Protein AF-R7UYU1-F1 (afdb_monomer_lite)

Sequence (141 aa):
MSQNSTSKTPDEAQSMSDVAQETLTETRQMDPLWEKLMRLPFFAEADMGEKRQMYREEQEREERRKEQEREERRKEQEREEEEVERQRQFELEKLRLTSSSKPRSPHVHAVSLPPWEEKTKMDKYLSTCERLLDASKVDQE

Structure (mmCIF, N/CA/C/O backbone):
data_AF-R7UYU1-F1
#
_entry.id   AF-R7UYU1-F1
#
loop_
_atom_site.group_PDB
_atom_site.id
_atom_site.type_symbol
_atom_site.label_atom_id
_atom_site.label_alt_id
_atom_site.label_comp_id
_atom_site.label_asym_id
_atom_site.label_entity_id
_atom_site.label_seq_id
_atom_site.pdbx_PDB_ins_code
_atom_site.Cartn_x
_atom_site.Cartn_y
_atom_site.Cartn_z
_atom_site.occupancy
_atom_site.B_iso_or_equiv
_atom_site.auth_seq_id
_atom_site.auth_comp_id
_atom_site.auth_asym_id
_atom_site.auth_atom_id
_atom_site.pdbx_PDB_model_num
ATOM 1 N N . MET A 1 1 ? 70.189 -42.733 -1.013 1.00 43.75 1 MET A N 1
ATOM 2 C CA . MET A 1 1 ? 70.086 -42.903 -2.478 1.00 43.75 1 MET A CA 1
ATOM 3 C C . MET A 1 1 ? 68.688 -43.392 -2.813 1.00 43.75 1 MET A C 1
ATOM 5 O O . MET A 1 1 ? 68.095 -44.055 -1.974 1.00 43.75 1 MET A O 1
ATOM 9 N N . SER A 1 2 ? 68.248 -43.087 -4.032 1.00 46.59 2 SER A N 1
ATOM 10 C CA . SER A 1 2 ? 66.982 -43.434 -4.697 1.00 46.59 2 SER A CA 1
ATOM 11 C C . SER A 1 2 ? 65.845 -42.416 -4.608 1.00 46.59 2 SER A C 1
ATOM 13 O O . SER A 1 2 ? 65.270 -42.139 -3.561 1.00 46.59 2 SER A O 1
ATOM 15 N N . GLN A 1 3 ? 65.611 -41.866 -5.798 1.00 49.75 3 GLN A N 1
ATOM 16 C CA . GLN A 1 3 ? 64.592 -40.936 -6.255 1.00 49.75 3 GLN A CA 1
ATOM 17 C C . GLN A 1 3 ? 63.301 -41.675 -6.667 1.00 49.75 3 GLN A C 1
ATOM 19 O O . GLN A 1 3 ? 63.252 -42.903 -6.623 1.00 49.75 3 GLN A O 1
ATOM 24 N N . ASN A 1 4 ? 62.364 -40.878 -7.201 1.00 41.44 4 ASN A N 1
ATOM 25 C CA . ASN A 1 4 ? 61.122 -41.182 -7.931 1.00 41.44 4 ASN A CA 1
ATOM 26 C C . ASN A 1 4 ? 59.863 -41.346 -7.069 1.00 41.44 4 ASN A C 1
ATOM 28 O O . ASN A 1 4 ? 59.889 -42.007 -6.045 1.00 41.44 4 ASN A O 1
ATOM 32 N N . SER A 1 5 ? 58.693 -40.824 -7.438 1.00 43.75 5 SER A N 1
ATOM 33 C CA . SER A 1 5 ? 58.315 -39.895 -8.509 1.00 43.75 5 SER A CA 1
ATOM 34 C C . SER A 1 5 ? 56.965 -39.274 -8.153 1.00 43.75 5 SER A C 1
ATOM 36 O O . SER A 1 5 ? 56.108 -39.902 -7.539 1.00 43.75 5 SER A O 1
ATOM 38 N N . THR A 1 6 ? 56.801 -38.036 -8.593 1.00 48.88 6 THR A N 1
ATOM 39 C CA . THR A 1 6 ? 55.565 -37.272 -8.758 1.00 48.88 6 THR A CA 1
ATOM 40 C C . THR A 1 6 ? 54.346 -38.111 -9.156 1.00 48.88 6 THR A C 1
ATOM 42 O O . THR A 1 6 ? 54.342 -38.761 -10.197 1.00 48.88 6 THR A O 1
ATOM 45 N N . SER A 1 7 ? 53.257 -37.976 -8.397 1.00 46.22 7 SER A N 1
ATOM 46 C CA . SER A 1 7 ? 51.895 -38.137 -8.914 1.00 46.22 7 SER A CA 1
ATOM 47 C C . SER A 1 7 ? 51.125 -36.856 -8.623 1.00 46.22 7 SER A C 1
ATOM 49 O O . SER A 1 7 ? 50.910 -36.475 -7.477 1.00 46.22 7 SER A O 1
ATOM 51 N N . LYS A 1 8 ? 50.819 -36.157 -9.715 1.00 47.28 8 LYS A N 1
ATOM 52 C CA . LYS A 1 8 ? 49.965 -34.978 -9.796 1.00 47.28 8 LYS A CA 1
ATOM 53 C C . LYS A 1 8 ? 48.539 -35.346 -9.382 1.00 47.28 8 LYS A C 1
ATOM 55 O O . LYS A 1 8 ? 47.971 -36.269 -9.953 1.00 47.28 8 LYS A O 1
ATOM 60 N N . THR A 1 9 ? 47.936 -34.526 -8.537 1.00 50.84 9 THR A N 1
ATOM 61 C CA . THR A 1 9 ? 46.493 -34.268 -8.556 1.00 50.84 9 THR A CA 1
ATOM 62 C C . THR A 1 9 ? 46.304 -32.757 -8.596 1.00 50.84 9 THR A C 1
ATOM 64 O O . THR A 1 9 ? 46.567 -32.099 -7.591 1.00 50.84 9 THR A O 1
ATOM 67 N N . PRO A 1 10 ? 45.908 -32.172 -9.734 1.00 50.91 10 PRO A N 1
ATOM 68 C CA . PRO A 1 10 ? 45.206 -30.909 -9.755 1.00 50.91 10 PRO A CA 1
ATOM 69 C C . PRO A 1 10 ? 43.734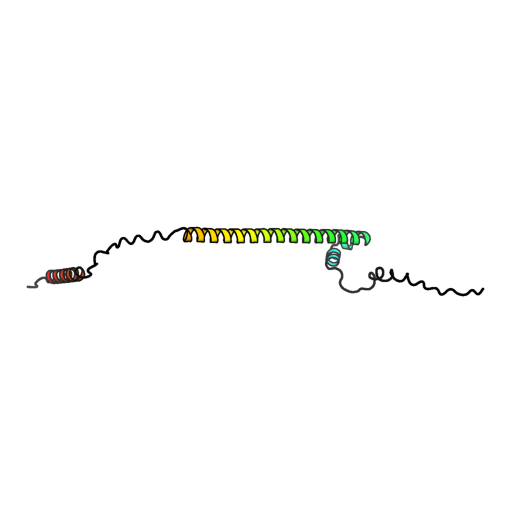 -31.244 -9.981 1.00 50.91 10 PRO A C 1
ATOM 71 O O . PRO A 1 10 ? 43.354 -31.578 -11.098 1.00 50.91 10 PRO A O 1
ATOM 74 N N . ASP A 1 11 ? 42.914 -31.195 -8.942 1.00 47.56 11 ASP A N 1
ATOM 75 C CA . ASP A 1 11 ? 41.471 -31.148 -9.171 1.00 47.56 11 ASP A CA 1
ATOM 76 C C . ASP A 1 11 ? 40.834 -30.140 -8.225 1.00 47.56 11 ASP A C 1
ATOM 78 O O . ASP A 1 11 ? 40.063 -30.440 -7.323 1.00 47.56 11 ASP A O 1
ATOM 82 N N . GLU A 1 12 ? 41.278 -28.900 -8.409 1.00 51.84 12 GLU A N 1
ATOM 83 C CA . GLU A 1 12 ? 40.706 -27.713 -7.788 1.00 51.84 12 GLU A CA 1
ATOM 84 C C . GLU A 1 12 ? 40.447 -26.673 -8.888 1.00 51.84 12 GLU A C 1
ATOM 86 O O . GLU A 1 12 ? 40.913 -25.538 -8.846 1.00 51.84 12 GLU A O 1
ATOM 91 N N . ALA A 1 13 ? 39.768 -27.103 -9.959 1.00 53.19 13 ALA A N 1
ATOM 92 C CA . ALA A 1 13 ? 39.390 -26.225 -11.068 1.00 53.19 13 ALA A CA 1
ATOM 93 C C . ALA A 1 13 ? 38.065 -26.611 -11.755 1.00 53.19 13 ALA A C 1
ATOM 95 O O . ALA A 1 13 ? 37.858 -26.272 -12.917 1.00 53.19 13 ALA A O 1
ATOM 96 N N . GLN A 1 14 ? 37.139 -27.271 -11.051 1.00 48.78 14 GLN A N 1
ATOM 97 C CA . GLN A 1 14 ? 35.772 -27.504 -11.552 1.00 48.78 14 GLN A CA 1
ATOM 98 C C . GLN A 1 14 ? 34.681 -26.738 -10.787 1.00 48.78 14 GLN A C 1
ATOM 100 O O . GLN A 1 14 ? 33.501 -26.995 -10.980 1.00 48.78 14 GLN A O 1
ATOM 105 N N . SER A 1 15 ? 35.043 -25.727 -9.989 1.00 50.38 15 SER A N 1
ATOM 106 C CA . SER A 1 15 ? 34.077 -24.916 -9.225 1.00 50.38 15 SER A CA 1
ATOM 107 C C . SER A 1 15 ? 33.755 -23.554 -9.864 1.00 50.38 15 SER A C 1
ATOM 109 O O . SER A 1 15 ? 33.585 -22.567 -9.161 1.00 50.38 15 SER A O 1
ATOM 111 N N . MET A 1 16 ? 33.714 -23.465 -11.202 1.00 45.66 16 MET A N 1
ATOM 112 C CA . MET A 1 16 ? 33.279 -22.252 -11.933 1.00 45.66 16 MET A CA 1
ATOM 113 C C . MET A 1 16 ? 32.384 -22.556 -13.155 1.00 45.66 16 MET A C 1
ATOM 115 O O . MET A 1 16 ? 32.151 -21.668 -13.971 1.00 45.66 16 MET A O 1
ATOM 119 N N . SER A 1 17 ? 31.881 -23.788 -13.313 1.00 52.28 17 SER A N 1
ATOM 120 C CA . SER A 1 17 ? 31.202 -24.202 -14.556 1.00 52.28 17 SER A CA 1
ATOM 121 C C . SER A 1 17 ? 29.670 -24.288 -14.502 1.00 52.28 17 SER A C 1
ATOM 123 O O . SER A 1 17 ? 29.089 -24.583 -15.540 1.00 52.28 17 SER A O 1
ATOM 125 N N . ASP A 1 18 ? 29.014 -23.976 -13.377 1.00 48.66 18 ASP A N 1
ATOM 126 C CA . ASP A 1 18 ? 27.543 -24.106 -13.269 1.00 48.66 18 ASP A CA 1
ATOM 127 C C . ASP A 1 18 ? 26.782 -22.781 -13.067 1.00 48.66 18 ASP A C 1
ATOM 129 O O . ASP A 1 18 ? 25.570 -22.751 -13.220 1.00 48.66 18 ASP A O 1
ATOM 133 N N . VAL A 1 19 ? 27.455 -21.650 -12.809 1.00 50.91 19 VAL A N 1
ATOM 134 C CA . VAL A 1 19 ? 26.774 -20.351 -12.559 1.00 50.91 19 VAL A CA 1
ATOM 135 C C . VAL A 1 19 ? 26.737 -19.429 -13.789 1.00 50.91 19 VAL A C 1
ATOM 137 O O . VAL A 1 19 ? 26.059 -18.407 -13.792 1.00 50.91 19 VAL A O 1
ATOM 140 N N . ALA A 1 20 ? 27.440 -19.775 -14.870 1.00 49.88 20 ALA A N 1
ATOM 141 C CA . ALA A 1 20 ? 27.536 -18.918 -16.059 1.00 49.88 20 ALA A CA 1
ATOM 142 C C . ALA A 1 20 ? 26.827 -19.473 -17.307 1.00 49.88 20 ALA A C 1
ATOM 144 O O . ALA A 1 20 ? 26.761 -18.776 -18.318 1.00 49.88 20 ALA A O 1
ATOM 145 N N . GLN A 1 21 ? 26.286 -20.697 -17.258 1.00 44.28 21 GLN A N 1
ATOM 146 C CA . GLN A 1 21 ? 25.577 -21.311 -18.393 1.00 44.28 21 GLN A CA 1
ATOM 147 C C . GLN A 1 21 ? 24.049 -21.388 -18.228 1.00 44.28 21 GLN A C 1
ATOM 149 O O . GLN A 1 21 ? 23.363 -21.824 -19.148 1.00 44.28 21 GLN A O 1
ATOM 154 N N . GLU A 1 22 ? 23.482 -20.859 -17.142 1.00 46.25 22 GLU A N 1
ATOM 155 C CA . GLU A 1 22 ? 22.025 -20.735 -16.946 1.00 46.25 22 GLU A CA 1
ATOM 156 C C . GLU A 1 22 ? 21.413 -19.488 -17.623 1.00 46.25 22 GLU A C 1
ATOM 158 O O . GLU A 1 22 ? 20.525 -18.844 -17.078 1.00 46.25 22 GLU A O 1
ATOM 163 N N . THR A 1 23 ? 21.879 -19.068 -18.805 1.00 51.53 23 THR A N 1
ATOM 164 C CA . THR A 1 23 ? 21.289 -17.872 -19.458 1.00 51.53 23 THR A CA 1
ATOM 165 C C . THR A 1 23 ? 20.951 -18.011 -20.930 1.00 51.53 23 THR A C 1
ATOM 167 O O . THR A 1 23 ? 20.628 -17.003 -21.553 1.00 51.53 23 THR A O 1
ATOM 170 N N . LEU A 1 24 ? 20.975 -19.210 -21.521 1.00 50.59 24 LEU A N 1
ATOM 171 C CA . LEU A 1 24 ? 20.712 -19.305 -22.966 1.00 50.59 24 LEU A CA 1
ATOM 172 C C . LEU A 1 24 ? 19.811 -20.442 -23.451 1.00 50.59 24 LEU A C 1
ATOM 174 O O . LEU A 1 24 ? 19.529 -20.476 -24.645 1.00 50.59 24 LEU A O 1
ATOM 178 N N . THR A 1 25 ? 19.287 -21.322 -22.592 1.00 45.38 25 THR A N 1
ATOM 179 C CA . THR A 1 25 ? 18.382 -22.393 -23.060 1.00 45.38 25 THR A CA 1
ATOM 180 C C . THR A 1 25 ? 17.259 -22.741 -22.079 1.00 45.38 25 THR A C 1
ATOM 182 O O . THR A 1 25 ? 17.048 -23.901 -21.750 1.00 45.38 25 THR A O 1
ATOM 185 N N . GLU A 1 26 ? 16.462 -21.755 -21.661 1.00 42.66 26 GLU A N 1
ATOM 186 C CA . GLU A 1 26 ? 15.123 -22.036 -21.124 1.00 42.66 26 GLU A CA 1
ATOM 187 C C . GLU A 1 26 ? 14.059 -21.315 -21.955 1.00 42.66 26 GLU A C 1
ATOM 189 O O . GLU A 1 26 ? 13.664 -20.177 -21.722 1.00 42.66 26 GLU A O 1
ATOM 194 N N . THR A 1 27 ? 13.574 -22.004 -22.982 1.00 55.94 27 THR A N 1
ATOM 195 C CA . THR A 1 27 ? 12.277 -21.714 -23.594 1.00 55.94 27 THR A CA 1
ATOM 196 C C . THR A 1 27 ? 11.166 -22.028 -22.579 1.00 55.94 27 THR A C 1
ATOM 198 O O . THR A 1 27 ? 10.583 -23.111 -22.646 1.00 55.94 27 THR A O 1
ATOM 201 N N . ARG A 1 28 ? 10.898 -21.154 -21.592 1.00 49.59 28 ARG A N 1
ATOM 202 C CA . ARG A 1 28 ? 9.818 -21.353 -20.600 1.00 49.59 28 ARG A CA 1
ATOM 203 C C . ARG A 1 28 ? 9.605 -20.112 -19.717 1.00 49.59 28 ARG A C 1
ATOM 205 O O . ARG A 1 28 ? 10.475 -19.752 -18.950 1.00 49.59 28 ARG A O 1
ATOM 212 N N . GLN A 1 29 ? 8.423 -19.501 -19.830 1.00 55.69 29 GLN A N 1
ATOM 213 C CA . GLN A 1 29 ? 7.925 -18.342 -19.065 1.00 55.69 29 GLN A CA 1
ATOM 214 C C . GLN A 1 29 ? 8.832 -17.100 -19.083 1.00 55.69 29 GLN A C 1
ATOM 216 O O . GLN A 1 29 ? 9.702 -16.916 -18.238 1.00 55.69 29 GLN A O 1
ATOM 221 N N . MET A 1 30 ? 8.572 -16.192 -20.027 1.00 64.88 30 MET A N 1
ATOM 222 C CA . MET A 1 30 ? 9.008 -14.808 -19.853 1.00 64.88 30 MET A CA 1
ATOM 223 C C . MET A 1 30 ? 8.424 -14.272 -18.538 1.00 64.88 30 MET A C 1
ATOM 225 O O . MET A 1 30 ? 7.254 -14.512 -18.245 1.00 64.88 30 MET A O 1
ATOM 229 N N . ASP A 1 31 ? 9.232 -13.557 -17.749 1.00 82.94 31 ASP A N 1
ATOM 230 C CA . ASP A 1 31 ? 8.750 -12.876 -16.544 1.00 82.94 31 ASP A CA 1
ATOM 231 C C . ASP A 1 31 ? 7.513 -12.020 -16.894 1.00 82.94 31 ASP A C 1
ATOM 233 O O . ASP A 1 31 ? 7.596 -11.186 -17.806 1.00 82.94 31 ASP A O 1
ATOM 237 N N . PRO A 1 32 ? 6.378 -12.180 -16.184 1.00 89.44 32 PRO A N 1
ATOM 238 C CA . PRO A 1 32 ? 5.188 -11.362 -16.380 1.00 89.44 32 PRO A CA 1
ATOM 239 C C . PRO A 1 32 ? 5.451 -9.852 -16.391 1.00 89.44 32 PRO A C 1
ATOM 241 O O . PRO A 1 32 ? 4.753 -9.123 -17.102 1.00 89.44 32 PRO A O 1
ATOM 244 N N . LEU A 1 33 ? 6.425 -9.355 -15.619 1.00 89.56 33 LEU A N 1
ATOM 245 C CA . LEU A 1 33 ? 6.791 -7.938 -15.651 1.00 89.56 33 LEU A CA 1
ATOM 246 C C . LEU A 1 33 ? 7.448 -7.570 -16.984 1.00 89.56 33 LEU A C 1
ATOM 248 O O . LEU A 1 33 ? 7.068 -6.577 -17.603 1.00 89.56 33 LEU A O 1
ATOM 252 N N . TRP A 1 34 ? 8.377 -8.395 -17.464 1.00 90.06 34 TRP A N 1
ATOM 253 C CA . TRP A 1 34 ? 9.019 -8.192 -18.760 1.00 90.06 34 TRP A CA 1
ATOM 254 C C . TRP A 1 34 ? 8.001 -8.227 -19.903 1.00 90.06 34 TRP A C 1
ATOM 256 O O . TRP A 1 34 ? 8.024 -7.359 -20.772 1.00 90.06 34 TRP A O 1
ATOM 266 N N . GLU A 1 35 ? 7.055 -9.171 -19.891 1.00 90.75 35 GLU A N 1
ATOM 267 C CA . GLU A 1 35 ? 5.984 -9.218 -20.893 1.00 90.75 35 GLU A CA 1
ATOM 268 C C . GLU A 1 35 ? 5.103 -7.965 -20.867 1.00 90.75 35 GLU A C 1
ATOM 270 O O . GLU A 1 35 ? 4.751 -7.434 -21.922 1.00 90.75 35 GLU A O 1
ATOM 275 N N . LYS A 1 36 ? 4.742 -7.477 -19.671 1.00 92.19 36 LYS A N 1
ATOM 276 C CA . LYS A 1 36 ? 3.976 -6.230 -19.519 1.00 92.19 36 LYS A CA 1
ATOM 277 C C . LYS A 1 36 ? 4.743 -5.043 -20.091 1.00 92.19 36 LYS A C 1
ATOM 279 O O . LYS A 1 36 ? 4.146 -4.244 -20.809 1.00 92.19 36 LYS A O 1
ATOM 284 N N . LEU A 1 37 ? 6.042 -4.953 -19.816 1.00 90.94 37 LEU A N 1
ATOM 285 C CA . LEU A 1 37 ? 6.895 -3.889 -20.340 1.00 90.94 37 LEU A CA 1
ATOM 286 C C . LEU A 1 37 ? 7.048 -3.987 -21.860 1.00 90.94 37 LEU A C 1
ATOM 288 O O . LEU A 1 37 ? 6.899 -2.984 -22.543 1.00 90.94 37 LEU A O 1
ATOM 292 N N . MET A 1 38 ? 7.219 -5.184 -22.422 1.00 91.75 38 MET A N 1
ATOM 293 C CA . MET A 1 38 ? 7.312 -5.399 -23.874 1.00 91.75 38 MET A CA 1
ATOM 294 C C . MET A 1 38 ? 6.049 -5.005 -24.652 1.00 91.75 38 MET A C 1
ATOM 296 O O . MET A 1 38 ? 6.119 -4.812 -25.863 1.00 91.75 38 MET A O 1
ATOM 300 N N . ARG A 1 39 ? 4.895 -4.860 -23.988 1.00 92.44 39 ARG A N 1
ATOM 301 C CA . ARG A 1 39 ? 3.670 -4.319 -24.606 1.00 92.44 39 ARG A CA 1
ATOM 302 C C . ARG A 1 39 ? 3.683 -2.795 -24.721 1.00 92.44 39 ARG A C 1
ATOM 304 O O . ARG A 1 39 ? 2.840 -2.241 -25.423 1.00 92.44 39 ARG A O 1
ATOM 311 N N . LEU A 1 40 ? 4.592 -2.114 -24.025 1.00 93.75 40 LEU A N 1
ATOM 312 C CA . LEU A 1 40 ? 4.719 -0.664 -24.074 1.00 93.75 40 LEU A CA 1
ATOM 313 C C . LEU A 1 40 ? 5.541 -0.271 -25.310 1.00 93.75 40 LEU A C 1
ATOM 315 O O . LEU A 1 40 ? 6.676 -0.730 -25.435 1.00 93.75 40 LEU A O 1
ATOM 319 N N . PRO A 1 41 ? 5.025 0.599 -26.200 1.00 92.31 41 PRO A N 1
ATOM 320 C CA . PRO A 1 41 ? 5.714 0.959 -27.442 1.00 92.31 41 PRO A CA 1
ATOM 321 C C . PRO A 1 41 ? 7.131 1.497 -27.211 1.00 92.31 41 PRO A C 1
ATOM 323 O O . PRO A 1 41 ? 8.078 1.031 -27.834 1.00 92.31 41 PRO A O 1
ATOM 326 N N . PHE A 1 42 ? 7.299 2.391 -26.230 1.00 91.25 42 PHE A N 1
ATOM 327 C CA . PHE A 1 42 ? 8.602 2.976 -25.900 1.00 91.25 42 PHE A CA 1
ATOM 328 C C . PHE A 1 42 ? 9.604 1.939 -25.378 1.00 91.25 42 PHE A C 1
ATOM 330 O O . PHE A 1 42 ? 10.792 2.030 -25.659 1.00 91.25 42 PHE A O 1
ATOM 337 N N . PHE A 1 43 ? 9.135 0.938 -24.627 1.00 92.62 43 PHE A N 1
ATOM 338 C CA . PHE A 1 43 ? 10.001 -0.118 -24.120 1.00 92.62 43 PHE A CA 1
ATOM 339 C C . PHE A 1 43 ? 10.322 -1.114 -25.227 1.00 92.62 43 PHE A C 1
ATOM 341 O O . PHE A 1 43 ? 11.450 -1.569 -25.295 1.00 92.62 43 PHE A O 1
ATOM 348 N N . ALA A 1 44 ? 9.375 -1.439 -26.111 1.00 90.12 44 ALA A N 1
ATOM 349 C CA . ALA A 1 44 ? 9.586 -2.350 -27.232 1.00 90.12 44 ALA A CA 1
ATOM 350 C C . ALA A 1 44 ? 10.573 -1.794 -28.273 1.00 90.12 44 ALA A C 1
ATOM 352 O O . ALA A 1 44 ? 11.371 -2.562 -28.817 1.00 90.12 44 ALA A O 1
ATOM 353 N N . GLU A 1 45 ? 10.551 -0.482 -28.512 1.00 93.12 45 GLU A N 1
ATOM 354 C CA . GLU A 1 45 ? 11.436 0.214 -29.456 1.00 93.12 45 GLU A CA 1
ATOM 355 C C . GLU A 1 45 ? 12.830 0.515 -28.884 1.00 93.12 45 GLU A C 1
ATOM 357 O O . GLU A 1 45 ? 13.769 0.694 -29.655 1.00 93.12 45 GLU A O 1
ATOM 362 N N . ALA A 1 46 ? 12.990 0.514 -27.557 1.00 93.69 46 ALA A N 1
ATOM 363 C CA . ALA A 1 46 ? 14.264 0.793 -26.898 1.00 93.69 46 ALA A CA 1
ATOM 364 C C . ALA A 1 46 ? 15.352 -0.260 -27.180 1.00 93.69 46 ALA A C 1
ATOM 366 O O . ALA A 1 46 ? 15.081 -1.439 -27.467 1.00 93.69 46 ALA A O 1
ATOM 367 N N . ASP A 1 47 ? 16.607 0.148 -27.008 1.00 95.38 47 ASP A N 1
ATOM 368 C CA . ASP A 1 47 ? 17.752 -0.747 -27.142 1.00 95.38 47 ASP A CA 1
ATOM 369 C C . ASP A 1 47 ? 17.758 -1.816 -26.039 1.00 95.38 47 ASP A C 1
ATOM 371 O O . ASP A 1 47 ? 17.296 -1.610 -24.916 1.00 95.38 47 ASP A O 1
ATOM 375 N N . MET A 1 48 ? 18.343 -2.988 -26.310 1.00 90.00 48 MET A N 1
ATOM 376 C CA . MET A 1 48 ? 18.407 -4.078 -25.317 1.00 90.00 48 MET A CA 1
ATOM 377 C C . MET A 1 48 ? 19.156 -3.692 -24.031 1.00 90.00 48 MET A C 1
ATOM 379 O O . MET A 1 48 ? 18.908 -4.277 -22.976 1.00 90.00 48 MET A O 1
ATOM 383 N N . GLY A 1 49 ? 20.080 -2.729 -24.102 1.00 92.81 49 GLY A N 1
ATOM 384 C CA . GLY A 1 49 ? 20.734 -2.155 -22.923 1.00 92.81 49 GLY A CA 1
ATOM 385 C C . GLY A 1 49 ? 19.753 -1.380 -22.042 1.00 92.81 49 GLY A C 1
ATOM 386 O O . GLY A 1 49 ? 19.659 -1.658 -20.846 1.00 92.81 49 GLY A O 1
ATOM 387 N N . GLU A 1 50 ? 18.978 -0.485 -22.651 1.00 93.56 50 GLU A N 1
ATOM 388 C CA . GLU A 1 50 ? 17.971 0.344 -21.984 1.00 93.56 50 GLU A CA 1
ATOM 389 C C . GLU A 1 50 ? 16.811 -0.497 -21.450 1.00 93.56 50 GLU A C 1
ATOM 391 O O . GLU A 1 50 ? 16.416 -0.332 -20.300 1.00 93.56 50 GLU A O 1
ATOM 396 N N . LYS A 1 51 ? 16.327 -1.481 -22.221 1.00 92.06 51 LYS A N 1
ATOM 397 C CA . LYS A 1 51 ? 15.310 -2.448 -21.771 1.00 92.06 51 LYS A CA 1
ATOM 398 C C . LYS A 1 51 ? 15.722 -3.152 -20.483 1.00 92.06 51 LYS A C 1
ATOM 400 O O . LYS A 1 51 ? 14.940 -3.239 -19.541 1.00 92.06 51 LYS A O 1
ATOM 405 N N . ARG A 1 52 ? 16.973 -3.625 -20.413 1.00 91.88 52 ARG A N 1
ATOM 406 C CA . ARG A 1 52 ? 17.514 -4.265 -19.202 1.00 91.88 52 ARG A CA 1
ATOM 407 C C . ARG A 1 52 ? 17.616 -3.298 -18.028 1.00 91.88 52 ARG A C 1
ATOM 409 O O . ARG A 1 52 ? 17.411 -3.721 -16.895 1.00 91.88 52 ARG A O 1
ATOM 416 N N . GLN A 1 53 ? 17.946 -2.032 -18.276 1.00 93.88 53 GLN A N 1
ATOM 417 C CA . GLN A 1 53 ? 17.984 -1.017 -17.227 1.00 93.88 53 GLN A CA 1
ATOM 418 C C . GLN A 1 53 ? 16.580 -0.704 -16.702 1.00 93.88 53 GLN A C 1
ATOM 420 O O . GLN A 1 53 ? 16.343 -0.863 -15.510 1.00 93.88 53 GLN A O 1
ATOM 425 N N . MET A 1 54 ? 15.648 -0.350 -17.588 1.00 93.06 54 MET A N 1
ATOM 426 C CA . MET A 1 54 ? 14.257 -0.050 -17.244 1.00 93.06 54 MET A CA 1
ATOM 427 C C . MET A 1 54 ? 13.589 -1.207 -16.500 1.00 93.06 54 MET A C 1
ATOM 429 O O . MET A 1 54 ? 12.872 -0.994 -15.530 1.00 93.06 54 MET A O 1
ATOM 433 N N . TYR A 1 55 ? 13.859 -2.446 -16.909 1.00 92.38 55 TYR A N 1
ATOM 434 C CA . TYR A 1 55 ? 13.339 -3.623 -16.225 1.00 92.38 55 TYR A CA 1
ATOM 435 C C . TYR A 1 55 ? 13.873 -3.774 -14.793 1.00 92.38 55 TYR A C 1
ATOM 437 O O . TYR A 1 55 ? 13.097 -4.071 -13.889 1.00 92.38 55 TYR A O 1
ATOM 445 N N . ARG A 1 56 ? 15.171 -3.528 -14.557 1.00 93.50 56 ARG A N 1
ATOM 446 C CA . ARG A 1 56 ? 15.733 -3.537 -13.194 1.00 93.50 56 ARG A CA 1
ATOM 447 C C . ARG A 1 56 ? 15.150 -2.424 -12.328 1.00 93.50 56 ARG A C 1
ATOM 449 O O . ARG A 1 56 ? 14.821 -2.670 -11.174 1.00 93.50 56 ARG A O 1
ATOM 456 N N . GLU A 1 57 ? 15.004 -1.226 -12.885 1.00 95.19 57 GLU A N 1
ATOM 457 C CA . GLU A 1 57 ? 14.387 -0.096 -12.181 1.00 95.19 57 GLU A CA 1
ATOM 458 C C . GLU A 1 57 ? 12.922 -0.385 -11.823 1.00 95.19 57 GLU A C 1
ATOM 460 O O . GLU A 1 57 ? 12.467 -0.049 -10.729 1.00 95.19 57 GLU A O 1
ATOM 465 N N . GLU A 1 58 ? 12.177 -1.038 -12.718 1.00 93.94 58 GLU A N 1
ATOM 466 C CA . GLU A 1 58 ? 10.785 -1.403 -12.455 1.00 93.94 58 GLU A CA 1
ATOM 467 C C . GLU A 1 58 ? 10.669 -2.530 -11.416 1.00 93.94 58 GLU A C 1
ATOM 469 O O . GLU A 1 58 ? 9.782 -2.470 -10.568 1.00 93.94 58 GLU A O 1
ATOM 474 N N . GLN A 1 59 ? 11.595 -3.498 -11.411 1.00 91.44 59 GLN A N 1
ATOM 475 C CA . GLN A 1 59 ? 11.693 -4.514 -10.354 1.00 91.44 59 GLN A CA 1
ATOM 476 C C . GLN A 1 59 ? 11.909 -3.871 -8.976 1.00 91.44 59 GLN A C 1
ATOM 478 O O . GLN A 1 59 ? 11.140 -4.130 -8.051 1.00 91.44 59 GLN A O 1
ATOM 483 N N . GLU A 1 60 ? 12.880 -2.960 -8.844 1.00 95.19 60 GLU A N 1
ATOM 484 C CA . GLU A 1 60 ? 13.136 -2.252 -7.578 1.00 95.19 60 GLU A CA 1
ATOM 485 C C . GLU A 1 60 ? 11.907 -1.443 -7.125 1.00 95.19 60 GLU A C 1
ATOM 487 O O . GLU A 1 60 ? 11.542 -1.414 -5.944 1.00 95.19 60 GLU A O 1
ATOM 492 N N . ARG A 1 61 ? 11.216 -0.800 -8.074 1.00 94.94 61 ARG A N 1
ATOM 493 C CA . ARG A 1 61 ? 9.983 -0.056 -7.795 1.00 94.94 61 ARG A CA 1
ATOM 494 C C . ARG A 1 61 ? 8.861 -0.975 -7.314 1.00 94.94 61 ARG A C 1
ATOM 496 O O . ARG A 1 61 ? 8.123 -0.593 -6.402 1.00 94.94 61 ARG A O 1
ATOM 503 N N . GLU A 1 62 ? 8.705 -2.151 -7.913 1.00 92.38 62 GLU A N 1
ATOM 504 C CA . GLU A 1 62 ? 7.700 -3.129 -7.499 1.00 92.38 62 GLU A CA 1
ATOM 505 C C . GLU A 1 62 ? 7.999 -3.688 -6.102 1.00 92.38 62 GLU A C 1
ATOM 507 O O . GLU A 1 62 ? 7.092 -3.771 -5.270 1.00 92.38 62 GLU A O 1
ATOM 512 N N . GLU A 1 63 ? 9.259 -4.008 -5.807 1.00 93.94 63 GLU A N 1
ATOM 513 C CA . GLU A 1 63 ? 9.679 -4.449 -4.474 1.00 93.94 63 GLU A CA 1
ATOM 514 C C . GLU A 1 63 ? 9.391 -3.388 -3.413 1.00 93.94 63 GLU A C 1
ATOM 516 O O . GLU A 1 63 ? 8.772 -3.693 -2.391 1.00 93.94 63 GLU A O 1
ATOM 521 N N . ARG A 1 64 ? 9.729 -2.124 -3.693 1.00 95.75 64 ARG A N 1
ATOM 522 C CA . ARG A 1 64 ? 9.430 -1.008 -2.789 1.00 95.75 64 ARG A CA 1
ATOM 523 C C . ARG A 1 64 ? 7.928 -0.860 -2.536 1.00 95.75 64 ARG A C 1
ATOM 525 O O . ARG A 1 64 ? 7.522 -0.613 -1.404 1.00 95.75 64 ARG A O 1
ATOM 532 N N . ARG A 1 65 ? 7.086 -1.025 -3.563 1.00 95.19 65 ARG A N 1
ATOM 533 C CA . ARG A 1 65 ? 5.620 -0.991 -3.397 1.00 95.19 65 ARG A CA 1
ATOM 534 C C . ARG A 1 65 ? 5.121 -2.136 -2.519 1.00 95.19 65 ARG A C 1
ATOM 536 O O . ARG A 1 65 ? 4.310 -1.897 -1.632 1.00 95.19 65 ARG A O 1
ATOM 543 N N . LYS A 1 66 ? 5.630 -3.355 -2.722 1.00 95.25 66 LYS A N 1
ATOM 544 C CA . LYS A 1 66 ? 5.285 -4.516 -1.882 1.00 95.25 66 LYS A CA 1
ATOM 545 C C . LYS A 1 66 ? 5.729 -4.328 -0.434 1.00 95.25 66 LYS A C 1
ATOM 547 O O . LYS A 1 66 ? 5.037 -4.770 0.478 1.00 95.25 66 LYS A O 1
ATOM 552 N N . GLU A 1 67 ? 6.881 -3.705 -0.206 1.00 96.19 67 GLU A N 1
ATOM 553 C CA . GLU A 1 67 ? 7.350 -3.385 1.143 1.00 96.19 67 GLU A CA 1
ATOM 554 C C . GLU A 1 67 ? 6.427 -2.373 1.833 1.00 96.19 67 GLU A C 1
ATOM 556 O O . GLU A 1 67 ? 5.994 -2.622 2.957 1.00 96.19 67 GLU A O 1
AT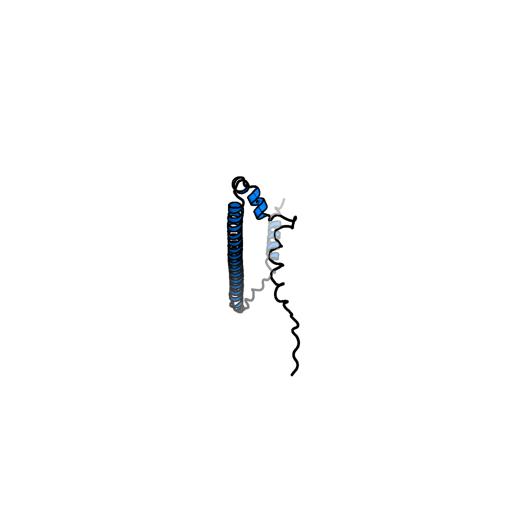OM 561 N N . GLN A 1 68 ? 6.048 -1.301 1.133 1.00 95.44 68 GLN A N 1
ATOM 562 C CA . GLN A 1 68 ? 5.095 -0.310 1.639 1.00 95.44 68 GLN A CA 1
ATOM 563 C C . GLN A 1 68 ? 3.736 -0.934 1.967 1.00 95.44 68 GLN A C 1
ATOM 565 O O . GLN A 1 68 ? 3.219 -0.726 3.058 1.00 95.44 68 GLN A O 1
ATOM 570 N N . GLU A 1 69 ? 3.194 -1.764 1.075 1.00 96.44 69 GLU A N 1
ATOM 571 C CA . GLU A 1 69 ? 1.926 -2.467 1.302 1.00 96.44 69 GLU A CA 1
ATOM 572 C C . GLU A 1 69 ? 1.997 -3.379 2.539 1.00 96.44 69 GLU A C 1
ATOM 574 O O . GLU A 1 69 ? 1.073 -3.430 3.350 1.00 96.44 69 GLU A O 1
ATOM 579 N N . ARG A 1 70 ? 3.120 -4.081 2.738 1.00 96.88 70 ARG A N 1
ATOM 580 C CA . ARG A 1 70 ? 3.337 -4.900 3.941 1.00 96.88 70 ARG A CA 1
ATOM 581 C C . ARG A 1 70 ? 3.414 -4.052 5.206 1.00 96.88 70 ARG A C 1
ATOM 583 O O . ARG A 1 70 ? 2.919 -4.490 6.243 1.00 96.88 70 ARG A O 1
ATOM 590 N N . GLU A 1 71 ? 4.050 -2.887 5.148 1.00 96.19 71 GLU A N 1
ATOM 591 C CA . GLU A 1 71 ? 4.125 -1.961 6.278 1.00 96.19 71 GLU A CA 1
ATOM 592 C C . GLU A 1 71 ? 2.746 -1.386 6.621 1.00 96.19 71 GLU A C 1
ATOM 594 O O . GLU A 1 71 ? 2.357 -1.385 7.788 1.00 96.19 71 GLU A O 1
ATOM 599 N N . GLU A 1 72 ? 1.978 -0.958 5.618 1.00 96.81 72 GLU A N 1
ATOM 600 C CA . GLU A 1 72 ? 0.605 -0.480 5.797 1.00 96.81 72 GLU A CA 1
ATOM 601 C C . GLU A 1 72 ? -0.283 -1.564 6.401 1.00 96.81 72 GLU A C 1
ATOM 603 O O . GLU A 1 72 ? -0.961 -1.311 7.394 1.00 96.81 72 GLU A O 1
A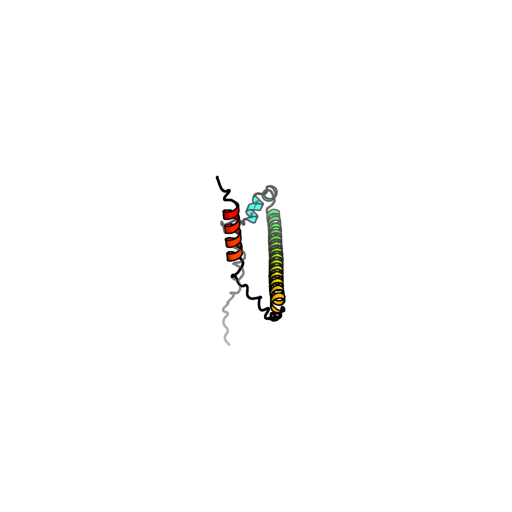TOM 608 N N . ARG A 1 73 ? -0.190 -2.797 5.896 1.00 97.25 73 ARG A N 1
ATOM 609 C CA . ARG A 1 73 ? -0.935 -3.935 6.440 1.00 97.25 73 ARG A CA 1
ATOM 610 C C . ARG A 1 73 ? -0.576 -4.234 7.896 1.00 97.25 73 ARG A C 1
ATOM 612 O O . ARG A 1 73 ? -1.451 -4.585 8.680 1.00 97.25 73 ARG A O 1
ATOM 619 N N . ARG A 1 74 ? 0.697 -4.092 8.281 1.00 96.50 74 ARG A N 1
ATOM 620 C CA . ARG A 1 74 ? 1.121 -4.230 9.687 1.00 96.50 74 ARG A CA 1
ATOM 621 C C . ARG A 1 74 ? 0.539 -3.121 10.560 1.00 96.50 74 ARG A C 1
ATOM 623 O O . ARG A 1 74 ? 0.044 -3.415 11.640 1.00 96.50 74 ARG A O 1
ATOM 630 N N . LYS A 1 75 ? 0.562 -1.873 10.085 1.00 96.56 75 LYS A N 1
ATOM 631 C CA . LYS A 1 75 ? -0.043 -0.733 10.795 1.00 96.56 75 LYS A CA 1
ATOM 632 C C . LYS A 1 75 ? -1.556 -0.877 10.931 1.00 96.56 75 LYS A C 1
ATOM 634 O O . LYS A 1 75 ? -2.116 -0.441 11.929 1.00 96.56 75 LYS A O 1
ATOM 639 N N . GLU A 1 76 ? -2.221 -1.444 9.931 1.00 95.94 76 GLU A N 1
ATOM 640 C CA . GLU A 1 76 ? -3.656 -1.725 9.982 1.00 95.94 76 GLU A CA 1
ATOM 641 C C . GLU A 1 76 ? -3.971 -2.795 11.032 1.00 95.94 76 GLU A C 1
ATOM 643 O O . GLU A 1 76 ? -4.819 -2.563 11.888 1.00 95.94 76 GLU A O 1
ATOM 648 N N . GLN A 1 77 ? -3.221 -3.903 11.042 1.00 95.19 77 GLN A N 1
ATOM 649 C CA . GLN A 1 77 ? -3.356 -4.945 12.066 1.00 95.19 77 GLN A CA 1
ATOM 650 C C . GLN A 1 77 ? -3.107 -4.413 13.481 1.00 95.19 77 GLN A C 1
ATOM 652 O O . GLN A 1 77 ? -3.878 -4.704 14.386 1.00 95.19 77 GLN A O 1
ATOM 657 N N . GLU A 1 78 ? -2.071 -3.594 13.672 1.00 95.94 78 GLU A N 1
ATOM 658 C CA . GLU A 1 78 ? -1.773 -2.983 14.972 1.00 95.94 78 GLU A CA 1
ATOM 659 C C . GLU A 1 78 ? -2.933 -2.105 15.472 1.00 95.94 78 GLU A C 1
ATOM 661 O O . GLU A 1 78 ? -3.289 -2.153 16.648 1.00 95.94 78 GLU A O 1
ATOM 666 N N . ARG A 1 79 ? -3.572 -1.339 14.578 1.00 96.31 79 ARG A N 1
ATOM 667 C CA . ARG A 1 79 ? -4.750 -0.527 14.923 1.00 96.31 79 ARG A CA 1
ATOM 668 C C . ARG A 1 79 ? -5.960 -1.384 15.269 1.00 96.31 79 ARG A C 1
ATOM 670 O O . ARG A 1 79 ? -6.680 -1.045 16.204 1.00 96.31 79 ARG A O 1
ATOM 677 N N . GLU A 1 80 ? -6.185 -2.462 14.524 1.00 96.44 80 GLU A N 1
ATOM 678 C CA . GLU A 1 80 ? -7.274 -3.401 14.794 1.00 96.44 80 GLU A CA 1
ATOM 679 C C . GLU A 1 80 ? -7.086 -4.069 16.165 1.00 96.44 80 GLU A C 1
ATOM 681 O O . GLU A 1 80 ? -8.013 -4.102 16.972 1.00 96.44 80 GLU A O 1
ATOM 686 N N . GLU A 1 81 ? -5.869 -4.517 16.483 1.00 95.69 81 GLU A N 1
ATOM 687 C CA . GLU A 1 81 ? -5.533 -5.063 17.801 1.00 95.69 81 GLU A CA 1
ATOM 688 C C . GLU A 1 81 ? -5.721 -4.027 18.923 1.00 95.69 81 GLU A C 1
ATOM 690 O O . GLU A 1 81 ? -6.281 -4.354 19.973 1.00 95.69 81 GLU A O 1
ATOM 695 N N . GLU A 1 82 ? -5.324 -2.767 18.706 1.00 95.62 82 GLU A N 1
ATOM 696 C CA . GLU A 1 82 ? -5.546 -1.682 19.671 1.00 95.62 82 GLU A CA 1
ATOM 697 C C . GLU A 1 82 ? -7.045 -1.423 19.903 1.00 95.62 82 GLU A C 1
ATOM 699 O O . GLU A 1 82 ? -7.480 -1.221 21.042 1.00 95.62 82 GLU A O 1
ATOM 704 N N . GLU A 1 83 ? -7.856 -1.440 18.844 1.00 95.12 83 GLU A N 1
ATOM 705 C CA . GLU A 1 83 ? -9.306 -1.268 18.937 1.00 95.12 83 GLU A CA 1
ATOM 706 C C . GLU A 1 83 ? -9.960 -2.434 19.690 1.00 95.12 83 GLU A C 1
ATOM 708 O O . GLU A 1 83 ? -10.795 -2.210 20.573 1.00 95.12 83 GLU A O 1
ATOM 713 N N . VAL A 1 84 ? -9.524 -3.668 19.426 1.00 96.69 84 VAL A N 1
ATOM 714 C CA . VAL A 1 84 ? -9.982 -4.863 20.147 1.00 96.69 84 VAL A CA 1
ATOM 715 C C . VAL A 1 84 ? -9.604 -4.796 21.628 1.00 96.69 84 VAL A C 1
ATOM 717 O O . VAL A 1 84 ? -10.453 -5.049 22.488 1.00 96.69 84 VAL A O 1
ATOM 720 N N . GLU A 1 85 ? -8.368 -4.418 21.967 1.00 95.62 85 GLU A N 1
ATOM 721 C CA . GLU A 1 85 ? -7.948 -4.280 23.367 1.00 95.62 85 GLU A CA 1
ATOM 722 C C . GLU A 1 85 ? -8.725 -3.153 24.063 1.00 95.62 85 GLU A C 1
ATOM 724 O O . GLU A 1 85 ? -9.168 -3.315 25.202 1.00 95.62 85 GLU A O 1
ATOM 729 N N . ARG A 1 86 ? -8.978 -2.033 23.376 1.00 96.12 86 ARG A N 1
ATOM 730 C CA . ARG A 1 86 ? -9.811 -0.932 23.885 1.00 96.12 86 ARG A CA 1
ATOM 731 C C . ARG A 1 86 ? -11.241 -1.389 24.159 1.00 96.12 86 ARG A C 1
ATOM 733 O O . ARG A 1 86 ? -11.782 -1.095 25.227 1.00 96.12 86 ARG A O 1
ATOM 740 N N . GLN A 1 87 ? -11.840 -2.137 23.236 1.00 95.25 87 GLN A N 1
ATOM 741 C CA . GLN A 1 87 ? -13.177 -2.702 23.404 1.00 95.25 87 GLN A CA 1
ATOM 742 C C . GLN A 1 87 ? -13.218 -3.667 24.597 1.00 95.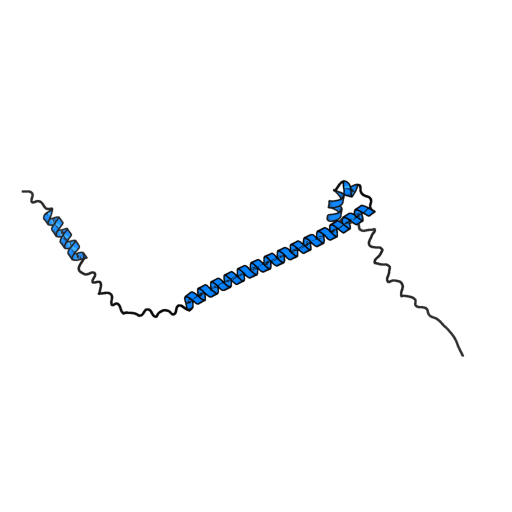25 87 GLN A C 1
ATOM 744 O O . GLN A 1 87 ? -14.111 -3.588 25.443 1.00 95.25 87 GLN A O 1
ATOM 749 N N . ARG A 1 88 ? -12.205 -4.527 24.726 1.00 95.94 88 ARG A N 1
ATOM 750 C CA . ARG A 1 88 ? -12.052 -5.450 25.855 1.00 95.94 88 ARG A CA 1
ATOM 751 C C . ARG A 1 88 ? -11.907 -4.713 27.187 1.00 95.94 88 ARG A C 1
ATOM 753 O O . ARG A 1 88 ? -12.521 -5.110 28.178 1.00 95.94 88 ARG A O 1
ATOM 760 N N . GLN A 1 89 ? -11.122 -3.637 27.232 1.00 95.12 89 GLN A N 1
ATOM 761 C CA . GLN A 1 89 ? -10.991 -2.796 28.424 1.00 95.12 89 GLN A CA 1
ATOM 762 C C . GLN A 1 89 ? -12.321 -2.146 28.802 1.00 95.12 89 GLN A C 1
ATOM 764 O O . GLN A 1 89 ? -12.690 -2.171 29.976 1.00 95.12 89 GLN A O 1
ATOM 769 N N . PHE A 1 90 ? -13.061 -1.632 27.821 1.00 95.06 90 PHE A N 1
ATOM 770 C CA . PHE A 1 90 ? -14.381 -1.051 28.041 1.00 95.06 90 PHE A CA 1
ATOM 771 C C . PHE A 1 90 ? -15.377 -2.075 28.609 1.00 95.06 90 PHE A C 1
ATOM 773 O O . PHE A 1 90 ? -16.095 -1.789 29.569 1.00 95.06 90 PHE A O 1
ATOM 780 N N . GLU A 1 91 ? -15.395 -3.302 28.083 1.00 92.25 91 GLU A N 1
ATOM 781 C CA . GLU A 1 91 ? -16.234 -4.377 28.626 1.00 92.25 91 GLU A CA 1
ATOM 782 C C . GLU A 1 91 ? -15.839 -4.765 30.056 1.00 92.25 91 GLU A C 1
ATOM 784 O O . GLU A 1 91 ? -16.706 -4.924 30.921 1.00 92.25 91 GLU A O 1
ATOM 789 N N . LEU A 1 92 ? -14.537 -4.864 30.340 1.00 92.31 92 LEU A N 1
ATOM 790 C CA . LEU A 1 92 ? -14.037 -5.114 31.693 1.00 92.31 92 LEU A CA 1
ATOM 791 C C . LEU A 1 92 ? -14.408 -3.981 32.657 1.00 92.31 92 LEU A C 1
ATOM 793 O O . LEU A 1 92 ? -14.769 -4.248 33.804 1.00 92.31 92 LEU A O 1
ATOM 797 N N . GLU A 1 93 ? -14.347 -2.725 32.217 1.00 88.81 93 GLU A N 1
ATOM 798 C CA . GLU A 1 93 ? -14.769 -1.569 33.008 1.00 88.81 93 GLU A CA 1
ATOM 799 C C . GLU A 1 93 ? -16.275 -1.598 33.285 1.00 88.81 93 GLU A C 1
ATOM 801 O O . GLU A 1 93 ? -16.691 -1.439 34.435 1.00 88.81 93 GLU A O 1
ATOM 806 N N . LYS A 1 94 ? -17.098 -1.907 32.278 1.00 90.75 94 LYS A N 1
ATOM 807 C CA . LYS A 1 94 ? -18.542 -2.114 32.449 1.00 90.75 94 LYS A CA 1
ATOM 808 C C . LYS A 1 94 ? -18.825 -3.194 33.494 1.00 90.75 94 LYS A C 1
ATOM 810 O O . LYS A 1 94 ? -19.636 -2.978 34.396 1.00 90.75 94 LYS A O 1
ATOM 815 N N . LEU A 1 95 ? -18.126 -4.328 33.430 1.00 85.38 95 LEU A N 1
ATOM 816 C CA . LEU A 1 95 ? -18.256 -5.396 34.422 1.00 85.38 95 LEU A CA 1
ATOM 817 C C . LEU A 1 95 ? -17.820 -4.934 35.818 1.00 85.38 95 LEU A C 1
ATOM 819 O O . LEU A 1 95 ? -18.516 -5.216 36.798 1.00 85.38 95 LEU A O 1
ATOM 823 N N . ARG A 1 96 ? -16.720 -4.178 35.934 1.00 84.81 96 ARG A N 1
ATOM 824 C CA . ARG A 1 96 ? -16.269 -3.576 37.203 1.00 84.81 96 ARG A CA 1
ATOM 825 C C . ARG A 1 96 ? -17.311 -2.628 37.784 1.00 84.81 96 ARG A C 1
ATOM 827 O O . ARG A 1 96 ? -17.571 -2.696 38.979 1.00 84.81 96 ARG A O 1
ATOM 834 N N . LEU A 1 97 ? -17.958 -1.802 36.966 1.00 76.75 97 LEU A N 1
ATOM 835 C CA . LEU A 1 97 ? -19.045 -0.926 37.411 1.00 76.75 97 LEU A CA 1
ATOM 836 C C . LEU A 1 97 ? -20.250 -1.735 37.920 1.00 76.75 97 LEU A C 1
ATOM 838 O O . LEU A 1 97 ? -20.793 -1.415 38.975 1.00 76.75 97 LEU A O 1
ATOM 842 N N . THR A 1 98 ? -20.615 -2.828 37.241 1.00 71.94 98 THR A N 1
ATOM 843 C CA . THR A 1 98 ? -21.729 -3.704 37.666 1.00 71.94 98 THR A CA 1
ATOM 844 C C . THR A 1 98 ? -21.409 -4.631 38.846 1.00 71.94 98 THR A C 1
ATOM 846 O O . THR A 1 98 ? -22.319 -5.118 39.507 1.00 71.94 98 THR A O 1
ATOM 849 N N . SER A 1 99 ? -20.131 -4.893 39.128 1.00 62.28 99 SER A N 1
ATOM 850 C CA . SER A 1 99 ? -19.686 -5.745 40.247 1.00 62.28 99 SER A CA 1
ATOM 851 C C . SER A 1 99 ? -19.265 -4.936 41.480 1.00 62.28 99 SER A C 1
ATOM 853 O O . SER A 1 99 ? -19.382 -5.419 42.604 1.00 62.28 99 SER A O 1
ATOM 855 N N . SER A 1 100 ? -18.821 -3.689 41.285 1.00 54.47 100 SER A N 1
ATOM 856 C CA . SER A 1 100 ? -18.526 -2.709 42.341 1.00 54.47 100 SER A CA 1
ATOM 857 C C . SER A 1 100 ? -19.779 -1.993 42.849 1.00 54.47 100 SER A C 1
ATOM 859 O O . SER A 1 100 ? -19.785 -1.463 43.967 1.00 54.47 100 SER A O 1
ATOM 861 N N . SER A 1 101 ? -20.901 -2.072 42.120 1.00 59.25 101 SER A N 1
ATOM 862 C CA . SER A 1 101 ? -22.185 -2.046 42.804 1.00 59.25 101 SER A CA 1
ATOM 863 C C . SER A 1 101 ? -22.238 -3.294 43.676 1.00 59.25 101 SER A C 1
ATOM 865 O O . SER A 1 101 ? -22.737 -4.342 43.267 1.00 59.25 101 SER A O 1
ATOM 867 N N . LYS A 1 102 ? -21.752 -3.166 44.921 1.00 56.50 102 LYS A N 1
ATOM 868 C CA . LYS A 1 102 ? -22.337 -3.893 46.046 1.00 56.50 102 LYS A CA 1
ATOM 869 C C . LYS A 1 102 ? -23.822 -3.976 45.714 1.00 56.50 102 LYS A C 1
ATOM 871 O O . LYS A 1 102 ? -24.391 -2.913 45.421 1.00 56.50 102 LYS A O 1
ATOM 876 N N . PRO A 1 103 ? -24.477 -5.150 45.766 1.00 57.09 103 PRO A N 1
ATOM 877 C CA . PRO A 1 103 ? -25.884 -5.088 46.066 1.00 57.09 103 PRO A CA 1
ATOM 878 C C . PRO A 1 103 ? -25.886 -4.230 47.324 1.00 57.09 103 PRO A C 1
ATOM 880 O O . PRO A 1 103 ? -25.341 -4.612 48.364 1.00 57.09 103 PRO A O 1
ATOM 883 N N . ARG A 1 104 ? -26.360 -2.986 47.208 1.00 56.41 104 ARG A N 1
ATOM 884 C CA . ARG A 1 104 ? -26.937 -2.319 48.350 1.00 56.41 104 ARG A CA 1
ATOM 885 C C . ARG A 1 104 ? -27.965 -3.366 48.687 1.00 56.41 104 ARG A C 1
ATOM 887 O O . ARG A 1 104 ? -28.897 -3.528 47.898 1.00 56.41 104 ARG A O 1
ATOM 894 N N . SER A 1 105 ? -27.630 -4.217 49.674 1.00 50.03 105 SER A N 1
ATOM 895 C CA . SER A 1 105 ? -28.521 -5.236 50.208 1.00 50.03 105 SER A CA 1
ATOM 896 C C . SER A 1 105 ? -29.859 -4.556 50.110 1.00 50.03 105 SER A C 1
ATOM 898 O O . SER A 1 105 ? -29.906 -3.416 50.606 1.00 50.03 105 SER A O 1
ATOM 900 N N . PRO A 1 106 ? -30.837 -5.069 49.329 1.00 55.00 106 PRO A N 1
ATOM 901 C CA . PRO A 1 106 ? -32.138 -4.449 49.367 1.00 55.00 106 PRO A CA 1
ATOM 902 C C . PRO A 1 106 ? -32.395 -4.449 50.855 1.00 55.00 106 PRO A C 1
ATOM 904 O O . PRO A 1 106 ? -32.413 -5.510 51.479 1.00 55.00 106 PRO A O 1
ATOM 907 N N . HIS A 1 107 ? -32.340 -3.263 51.463 1.00 47.31 107 HIS A N 1
ATOM 908 C CA . HIS A 1 107 ? -32.665 -3.141 52.849 1.00 47.31 107 HIS A CA 1
ATO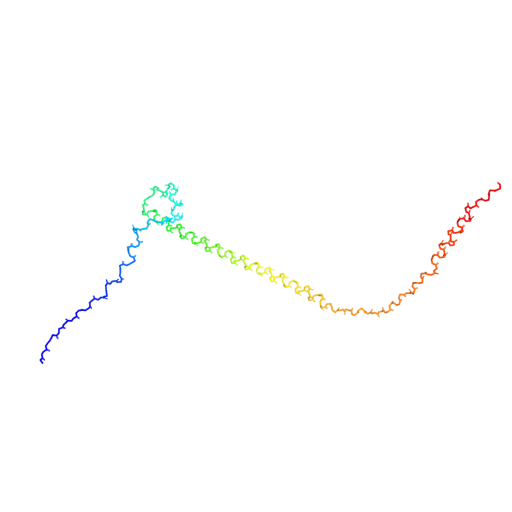M 909 C C . HIS A 1 107 ? -34.127 -3.455 52.714 1.00 47.31 107 HIS A C 1
ATOM 911 O O . HIS A 1 107 ? -34.900 -2.637 52.209 1.00 47.31 107 HIS A O 1
ATOM 917 N N . VAL A 1 108 ? -34.438 -4.729 52.946 1.00 51.16 108 VAL A N 1
ATOM 918 C CA . VAL A 1 108 ? -35.775 -5.239 53.015 1.00 51.16 108 VAL A CA 1
ATOM 919 C C . VAL A 1 108 ? -36.229 -4.569 54.296 1.00 51.16 108 VAL A C 1
ATOM 921 O O . VAL A 1 108 ? -36.268 -5.158 55.367 1.00 51.16 108 VAL A O 1
ATOM 924 N N . HIS A 1 109 ? -36.553 -3.277 54.190 1.00 50.19 109 HIS A N 1
ATOM 925 C CA . HIS A 1 109 ? -37.823 -2.829 54.663 1.00 50.19 109 HIS A CA 1
ATOM 926 C C . HIS A 1 109 ? -38.742 -3.930 54.170 1.00 50.19 109 HIS A C 1
ATOM 928 O O . HIS A 1 109 ? -39.034 -4.034 52.977 1.00 50.19 109 HIS A O 1
ATOM 934 N N . ALA A 1 110 ? -39.056 -4.849 55.078 1.00 53.44 110 ALA A N 1
ATOM 935 C CA . ALA A 1 110 ? -40.269 -5.608 55.000 1.00 53.44 110 ALA A CA 1
ATOM 936 C C . ALA A 1 110 ? -41.347 -4.528 54.985 1.00 53.44 110 ALA A C 1
ATOM 938 O O . ALA A 1 110 ? -41.908 -4.149 56.007 1.00 53.44 110 ALA A O 1
ATOM 939 N N . VAL A 1 111 ? -41.536 -3.922 53.813 1.00 54.22 111 VAL A N 1
ATOM 940 C CA . VAL A 1 111 ? -42.737 -3.215 53.473 1.00 54.22 111 VAL A CA 1
ATOM 941 C C . VAL A 1 111 ? -43.684 -4.377 53.345 1.00 54.22 111 VAL A C 1
ATOM 943 O O . VAL A 1 111 ? -43.798 -5.000 52.291 1.00 54.22 111 VAL A O 1
ATOM 946 N N . SER A 1 112 ? -44.252 -4.753 54.487 1.00 58.69 112 SER A N 1
ATOM 947 C CA . SER A 1 112 ? -45.499 -5.475 54.530 1.00 58.69 112 SER A CA 1
ATOM 948 C C . SER A 1 112 ? -46.398 -4.678 53.606 1.00 58.69 112 SER A C 1
ATOM 950 O O . SER A 1 112 ? -46.842 -3.583 53.958 1.00 58.69 112 SER A O 1
ATOM 952 N N . LEU A 1 113 ? -46.556 -5.156 52.371 1.00 57.81 113 LEU A N 1
ATOM 953 C CA . LEU A 1 113 ? -47.591 -4.631 51.509 1.00 57.81 113 LEU A CA 1
ATOM 954 C C . LEU A 1 113 ? -48.858 -4.744 52.357 1.00 57.81 113 LEU A C 1
ATOM 956 O O . LEU A 1 113 ? -49.083 -5.819 52.930 1.00 57.81 113 LEU A O 1
ATOM 960 N N . PRO A 1 114 ? -49.626 -3.654 52.536 1.00 60.16 114 PRO A N 1
ATOM 961 C CA . PRO A 1 114 ? -50.899 -3.775 53.220 1.00 60.16 114 PRO A CA 1
ATOM 962 C C . PRO A 1 114 ? -51.630 -4.932 52.537 1.00 60.16 114 PRO A C 1
ATOM 964 O O . PRO A 1 114 ? -51.582 -4.992 51.302 1.00 60.16 114 PRO A O 1
ATOM 967 N N . PRO A 1 115 ? -52.189 -5.891 53.297 1.00 60.81 115 PRO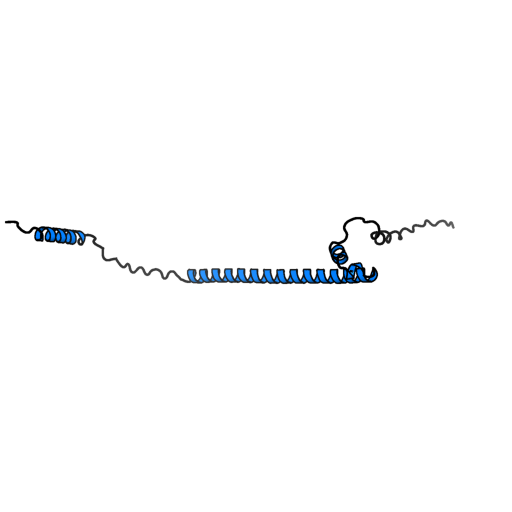 A N 1
ATOM 968 C CA . PRO A 1 115 ? -52.847 -7.042 52.707 1.00 60.81 115 PRO A CA 1
ATOM 969 C C . PRO A 1 115 ? -53.863 -6.492 51.716 1.00 60.81 115 PRO A C 1
ATOM 971 O O . PRO A 1 115 ? -54.808 -5.802 52.099 1.00 60.81 115 PRO A O 1
ATOM 974 N N . TRP A 1 116 ? -53.602 -6.694 50.426 1.00 56.25 116 TRP A N 1
ATOM 975 C CA . TRP A 1 116 ? -54.557 -6.338 49.397 1.00 56.25 116 TRP A CA 1
ATOM 976 C C . TRP A 1 116 ? -55.675 -7.361 49.527 1.00 56.25 116 TRP A C 1
ATOM 978 O O . TRP A 1 116 ? -55.649 -8.429 48.925 1.00 56.25 116 TRP A O 1
ATOM 988 N N . GLU A 1 117 ? -56.627 -7.060 50.404 1.00 59.66 117 GLU A N 1
ATOM 989 C CA . GLU A 1 117 ? -57.884 -7.775 50.470 1.00 59.66 117 GLU A CA 1
ATOM 990 C C . GLU A 1 117 ? -58.652 -7.461 49.190 1.00 59.66 117 GLU A C 1
ATOM 992 O O . GLU A 1 117 ? -59.326 -6.438 49.050 1.00 59.66 117 GLU A O 1
ATOM 997 N N . GLU A 1 118 ? -58.583 -8.388 48.244 1.00 56.66 118 GLU A N 1
ATOM 998 C CA . GLU A 1 118 ? -59.463 -8.478 47.081 1.00 56.66 118 GLU A CA 1
ATOM 999 C C . GLU A 1 118 ? -60.893 -8.882 47.507 1.00 56.66 118 GLU A C 1
ATOM 1001 O O . GLU A 1 118 ? -61.517 -9.757 46.922 1.00 56.66 118 GLU A O 1
ATOM 1006 N N . LYS A 1 119 ? -61.417 -8.304 48.596 1.00 60.44 119 LYS A N 1
ATOM 1007 C CA . LYS A 1 119 ? -62.642 -8.791 49.249 1.00 60.44 119 LYS A CA 1
ATOM 1008 C C . LYS A 1 119 ? -63.718 -7.752 49.516 1.00 60.44 119 LYS A C 1
ATOM 1010 O O . LYS A 1 119 ? -64.647 -8.018 50.260 1.00 60.44 119 LYS A O 1
ATOM 1015 N N . THR A 1 120 ? -63.644 -6.575 48.900 1.00 59.44 120 THR A N 1
ATOM 1016 C CA . THR A 1 120 ? -64.737 -5.590 49.042 1.00 59.44 120 THR A CA 1
ATOM 1017 C C . THR A 1 120 ? -65.019 -4.722 47.822 1.00 59.44 120 THR A C 1
ATOM 1019 O O . THR A 1 120 ? -65.998 -3.977 47.842 1.00 59.44 120 THR A O 1
ATOM 1022 N N . LYS A 1 121 ? -64.215 -4.773 46.750 1.00 63.66 121 LYS A N 1
ATOM 1023 C CA . LYS A 1 121 ? -64.490 -3.954 45.553 1.00 63.66 121 LYS A CA 1
ATOM 1024 C C . LYS A 1 121 ? -65.534 -4.588 44.632 1.00 63.66 121 LYS A C 1
ATOM 1026 O O . LYS A 1 121 ? -66.377 -3.858 44.121 1.00 63.66 121 LYS A O 1
ATOM 1031 N N . MET A 1 122 ? -65.516 -5.914 44.474 1.00 72.12 122 MET A N 1
ATOM 1032 C CA . MET A 1 122 ? -66.449 -6.614 43.584 1.00 72.12 122 MET A CA 1
ATOM 1033 C C . MET A 1 122 ? -67.885 -6.567 44.119 1.00 72.12 122 MET A C 1
ATOM 1035 O O . MET A 1 122 ? -68.781 -6.165 43.391 1.00 72.12 122 MET A O 1
ATOM 1039 N N . ASP A 1 123 ? -68.103 -6.850 45.406 1.00 74.75 123 ASP A N 1
ATOM 1040 C CA . ASP A 1 123 ? -69.454 -6.842 45.991 1.00 74.75 123 ASP A CA 1
ATOM 1041 C C . ASP A 1 123 ? -70.089 -5.449 45.968 1.00 74.75 123 ASP A C 1
ATOM 1043 O O . ASP A 1 123 ? -71.271 -5.295 45.673 1.00 74.75 123 ASP A O 1
ATOM 1047 N N . LYS A 1 124 ? -69.290 -4.400 46.208 1.00 75.75 124 LYS A N 1
ATOM 1048 C CA . LYS A 1 124 ? -69.753 -3.010 46.092 1.00 75.75 124 LYS A CA 1
ATOM 1049 C C . LYS A 1 124 ? -70.094 -2.647 44.652 1.00 75.75 124 LYS A C 1
ATOM 1051 O O . LYS A 1 124 ? -71.073 -1.940 44.427 1.00 75.75 124 LYS A O 1
ATOM 1056 N N . TYR A 1 125 ? -69.302 -3.116 43.691 1.00 78.12 125 TYR A N 1
ATOM 1057 C CA . TYR A 1 125 ? -69.580 -2.920 42.272 1.00 78.12 125 TYR A CA 1
ATOM 1058 C C . TYR A 1 125 ? -70.878 -3.625 41.863 1.00 78.12 125 TYR A C 1
ATOM 1060 O O . TYR A 1 125 ? -71.778 -2.974 41.341 1.00 78.12 125 TYR A O 1
ATOM 1068 N N . LEU A 1 126 ? -71.024 -4.908 42.202 1.00 82.94 126 LEU A N 1
ATOM 1069 C CA . LEU A 1 126 ? -72.218 -5.701 41.904 1.00 82.94 126 LEU A CA 1
ATOM 1070 C C . LEU A 1 126 ? -73.472 -5.122 42.574 1.00 82.94 126 LEU A C 1
ATOM 1072 O O . LEU A 1 126 ? -74.478 -4.930 41.900 1.00 82.94 126 LEU A O 1
ATOM 1076 N N . SER A 1 127 ? -73.387 -4.730 43.848 1.00 82.50 127 SER A N 1
ATOM 1077 C CA . SER A 1 127 ? -74.491 -4.073 44.563 1.00 82.50 127 SER A CA 1
ATOM 1078 C C . SER A 1 127 ? -74.863 -2.717 43.948 1.00 82.50 127 SER A C 1
ATOM 1080 O O . SER A 1 127 ? -76.037 -2.347 43.892 1.00 82.50 127 SER A O 1
ATOM 1082 N N . THR A 1 128 ? -73.880 -1.974 43.431 1.00 82.88 128 THR A N 1
ATOM 1083 C CA . THR A 1 128 ? -74.143 -0.717 42.716 1.00 82.88 128 THR A CA 1
ATOM 1084 C C . THR A 1 128 ? -74.853 -0.977 41.388 1.00 82.88 128 THR A C 1
ATOM 1086 O O . THR A 1 128 ? -75.807 -0.268 41.069 1.00 82.88 128 THR A O 1
ATOM 1089 N N . CYS A 1 129 ? -74.436 -1.997 40.635 1.00 83.00 129 CYS A N 1
ATOM 1090 C CA . CYS A 1 129 ? -75.087 -2.402 39.389 1.00 83.00 129 CYS A CA 1
ATOM 1091 C C . CYS A 1 129 ? -76.528 -2.876 39.617 1.00 83.00 129 CYS A C 1
ATOM 1093 O O . CYS A 1 129 ? -77.419 -2.468 38.877 1.00 83.00 129 CYS A O 1
ATOM 1095 N N . GLU A 1 130 ? -76.771 -3.674 40.657 1.00 85.19 130 GLU A N 1
ATOM 1096 C CA . GLU A 1 130 ? -78.107 -4.165 41.013 1.00 85.19 130 GLU A CA 1
ATOM 1097 C C . GLU A 1 130 ? -79.051 -3.012 41.383 1.00 85.19 130 GLU A C 1
ATOM 1099 O O . GLU A 1 130 ? -80.137 -2.894 40.819 1.00 85.19 130 GLU A O 1
ATOM 1104 N N . ARG A 1 131 ? -78.592 -2.066 42.214 1.00 84.00 131 ARG A N 1
ATOM 1105 C CA . ARG A 1 131 ? -79.347 -0.840 42.525 1.00 84.00 131 ARG A CA 1
ATOM 1106 C C . ARG A 1 131 ? -79.685 -0.001 41.295 1.00 84.00 131 ARG A C 1
ATOM 1108 O O . ARG A 1 131 ? -80.760 0.586 41.241 1.00 84.00 131 ARG A O 1
ATOM 1115 N N . LEU A 1 132 ? -78.752 0.132 40.350 1.00 84.50 132 LEU A N 1
ATOM 1116 C CA . LEU A 1 132 ? -78.988 0.894 39.121 1.00 84.50 132 LEU A CA 1
ATOM 1117 C C . LEU A 1 132 ? -80.009 0.193 38.219 1.00 84.50 132 LEU A C 1
ATOM 1119 O O . LEU A 1 132 ? -80.842 0.866 37.619 1.00 84.50 132 LEU A O 1
ATOM 1123 N N . LEU A 1 133 ? -79.976 -1.141 38.158 1.00 82.06 133 LEU A N 1
ATOM 1124 C CA . LEU A 1 133 ? -80.971 -1.931 37.438 1.00 82.06 133 LEU A CA 1
ATOM 1125 C C . LEU A 1 133 ? -82.358 -1.792 38.067 1.00 82.06 133 LEU A C 1
ATOM 1127 O O . LEU A 1 133 ? -83.317 -1.547 37.339 1.00 82.06 133 LEU A O 1
ATOM 1131 N N . ASP A 1 134 ? -82.472 -1.869 39.391 1.00 79.06 134 ASP A N 1
ATOM 1132 C CA . ASP A 1 134 ? -83.753 -1.669 40.075 1.00 79.06 134 ASP A CA 1
ATOM 1133 C C . ASP A 1 134 ? -84.277 -0.238 39.932 1.00 79.06 134 ASP A C 1
ATOM 1135 O O . ASP A 1 134 ? -85.454 -0.055 39.647 1.00 79.06 134 ASP A O 1
ATOM 1139 N N . ALA A 1 135 ? -83.413 0.779 40.011 1.00 74.88 135 ALA A N 1
ATOM 1140 C CA . ALA A 1 135 ? -83.809 2.168 39.760 1.00 74.88 135 ALA A CA 1
ATOM 1141 C C . ALA A 1 135 ? -84.229 2.430 38.300 1.00 74.88 135 ALA A C 1
ATOM 1143 O O . ALA A 1 135 ? -84.945 3.392 38.030 1.00 74.88 135 ALA A O 1
ATOM 1144 N N . SER A 1 136 ? -83.772 1.603 37.352 1.00 70.50 136 SER A N 1
ATOM 1145 C CA . SER A 1 136 ? -84.141 1.710 35.934 1.00 70.50 136 SER A CA 1
ATOM 1146 C C . SER A 1 136 ? -85.474 1.042 35.592 1.00 70.50 136 SER A C 1
ATOM 1148 O O . SER A 1 136 ? -86.025 1.298 34.520 1.00 70.50 136 SER A O 1
ATOM 1150 N N . LYS A 1 137 ? -86.010 0.207 36.492 1.00 75.00 137 LYS A N 1
ATOM 1151 C CA . LYS A 1 137 ? -87.361 -0.336 36.363 1.00 75.00 137 LYS A CA 1
ATOM 1152 C C . LYS A 1 137 ? -88.338 0.785 36.708 1.00 75.00 137 LYS A C 1
ATOM 1154 O O . LYS A 1 137 ? -88.678 1.009 37.861 1.00 75.00 137 LYS A O 1
ATOM 1159 N N . VAL A 1 138 ? -88.729 1.537 35.687 1.00 61.69 138 VAL A N 1
ATOM 1160 C CA . VAL A 1 138 ? -89.880 2.436 35.755 1.00 61.69 138 VAL A CA 1
ATOM 1161 C C . VAL A 1 138 ? -91.111 1.548 35.916 1.00 61.69 138 VAL A C 1
ATOM 1163 O O . VAL A 1 138 ? -91.355 0.711 35.047 1.00 61.69 138 VAL A O 1
ATOM 1166 N N . ASP A 1 139 ? -91.852 1.701 37.017 1.00 63.75 139 ASP A N 1
ATOM 1167 C CA . ASP A 1 139 ? -93.174 1.087 37.165 1.00 63.75 139 ASP A CA 1
ATOM 1168 C C . ASP A 1 139 ? -94.037 1.536 35.978 1.00 63.75 139 ASP A C 1
ATOM 1170 O O . ASP A 1 139 ? -94.391 2.710 35.847 1.00 63.75 139 ASP A O 1
ATOM 1174 N N . GLN A 1 140 ? -94.316 0.607 35.065 1.00 57.84 140 GLN A N 1
ATOM 1175 C CA . GLN A 1 140 ? -95.414 0.750 34.121 1.00 57.84 140 GLN A CA 1
ATOM 1176 C C . GLN A 1 140 ? -96.697 0.425 34.888 1.00 57.84 140 GLN A C 1
ATOM 1178 O O . GLN A 1 140 ? -97.058 -0.746 35.007 1.00 57.84 140 GLN A O 1
ATOM 1183 N N . GLU A 1 141 ? -97.347 1.456 35.434 1.00 51.38 141 GLU A N 1
ATOM 1184 C CA . GLU A 1 141 ? -98.810 1.435 35.593 1.00 51.38 141 GLU A CA 1
ATOM 1185 C C . GLU A 1 141 ? -99.496 1.418 34.219 1.00 51.38 141 GLU A C 1
ATOM 1187 O O . GLU A 1 141 ? -99.024 2.134 33.300 1.00 51.38 141 GLU A O 1
#

Secondary structure (DSSP, 8-state):
--------------TTSSSSSTTS---S---HHHHHHHTSHHHHHS-HHHHHHHHHHHHHHHHHHHHHHHHHHHHHHHHHHHHHHHHHHHHHHHHHHHHHS-----------------SSHHHHHHHHHHHHHHHH-----

pLDDT: mean 75.14, std 19.51, range [41.44, 97.25]

Radius of gyration: 49.39 Å; chains: 1; bounding box: 169×46×84 Å

Organism: Capitella teleta (NCBI:txid283909)

Foldseek 3Di:
DDDDDDDDDDDPPPVPPPPPPVPDDDPDDDDPLLVVQCVDPVLVPDDPVVVVVVSVVVVVVVVVVVVVVVVVVVVVVVVVVVVVVVVVVVVVVVVCVVVVPPVPVPPPPVPVPPPPPPPPPVVVVVVVVVVVVVVPPDDDD